Protein AF-A0AA43Z869-F1 (afdb_monomer)

Foldseek 3Di:
DDDPPPPDPPPVLVVLVVVQVVQCVVQVVVVHGGDDDDPVNVVSNVVND

Solvent-accessible surface area (backbone atoms only — not comparable to full-atom values): 3209 Å² total; per-residue (Å²): 135,83,78,81,80,78,87,62,102,69,54,69,66,54,53,54,52,52,53,49,51,52,48,39,53,61,23,50,76,70,75,38,85,54,83,78,78,52,72,69,60,48,48,57,54,62,78,74,112

Sequence (49 aa):
MRVPETPGTTDEGKTVLEAYRKHVEERAAQGVVPQPLNAEQTAGLVELL

Mean predicted aligned error: 11.28 Å

Organism: NCBI:txid353

Radius of gyration: 15.34 Å; Cα contacts (8 Å, |Δi|>4): 12; chains: 1; bounding box: 56×16×22 Å

InterPro domains:
  IPR015933 Aconitase B, HEAT-like domain [PF11791] (19-49)
  IPR036288 Aconitase B, HEAT-like domain superfamily [G3DSA:1.25.40.310] (16-49)
  IPR036288 Aconitase B, HEAT-like domain superfamily [SSF74778] (17-49)

pLDDT: mean 71.54, std 11.42, range [48.72, 86.19]

Structure (mmCIF, N/CA/C/O backbone):
data_AF-A0AA43Z869-F1
#
_entry.id   AF-A0AA43Z869-F1
#
loop_
_atom_site.group_PDB
_atom_site.id
_atom_site.type_symbol
_atom_site.label_atom_id
_atom_site.label_alt_id
_atom_site.label_comp_id
_atom_site.label_asym_id
_atom_site.label_entity_id
_atom_site.label_seq_id
_atom_site.pdbx_PDB_ins_code
_atom_site.Cartn_x
_atom_site.Cartn_y
_atom_site.Cartn_z
_atom_site.occupancy
_atom_site.B_iso_or_equiv
_atom_site.auth_seq_id
_atom_site.auth_comp_id
_atom_site.auth_asym_id
_atom_site.auth_atom_id
_atom_site.pdbx_PDB_model_num
ATOM 1 N N . MET A 1 1 ? 43.793 -1.534 -1.654 1.00 49.25 1 MET A N 1
ATOM 2 C CA . MET A 1 1 ? 42.611 -0.854 -2.218 1.00 49.25 1 MET A CA 1
ATOM 3 C C . MET A 1 1 ? 41.396 -1.670 -1.811 1.00 49.25 1 MET A C 1
ATOM 5 O O . MET A 1 1 ? 41.242 -2.777 -2.304 1.00 49.25 1 MET A O 1
ATOM 9 N N . ARG A 1 2 ? 40.643 -1.225 -0.797 1.00 48.72 2 ARG A N 1
ATOM 10 C CA . ARG A 1 2 ? 39.459 -1.944 -0.306 1.00 48.72 2 ARG A CA 1
ATOM 11 C C . ARG A 1 2 ? 38.297 -1.549 -1.208 1.00 48.72 2 ARG A C 1
ATOM 13 O O . ARG A 1 2 ? 37.937 -0.376 -1.236 1.00 48.72 2 ARG A O 1
ATOM 20 N N . VAL A 1 3 ? 37.780 -2.499 -1.976 1.00 62.78 3 VAL A N 1
ATOM 21 C CA . VAL A 1 3 ? 36.497 -2.330 -2.659 1.00 62.78 3 VAL A CA 1
ATOM 22 C C . VAL A 1 3 ? 35.429 -2.084 -1.583 1.00 62.78 3 VAL A C 1
ATOM 24 O O . VAL A 1 3 ? 35.427 -2.801 -0.578 1.00 62.78 3 VAL A O 1
ATOM 27 N N . PRO A 1 4 ? 34.595 -1.036 -1.687 1.00 56.44 4 PRO A N 1
ATOM 28 C CA . PRO A 1 4 ? 33.475 -0.888 -0.776 1.00 56.44 4 PRO A CA 1
ATOM 29 C C . PRO A 1 4 ? 32.452 -1.973 -1.116 1.00 56.44 4 PRO A C 1
ATOM 31 O O . PRO A 1 4 ? 31.871 -1.977 -2.197 1.00 56.44 4 PRO A O 1
ATOM 34 N N . GLU A 1 5 ? 32.268 -2.912 -0.195 1.00 57.94 5 GLU A N 1
ATOM 35 C CA . GLU A 1 5 ? 31.141 -3.839 -0.193 1.00 57.94 5 GLU A CA 1
ATOM 36 C C . GLU A 1 5 ? 29.879 -2.971 -0.071 1.00 57.94 5 GLU A C 1
ATOM 38 O O . GLU A 1 5 ? 29.653 -2.350 0.969 1.00 57.94 5 GLU A O 1
ATOM 43 N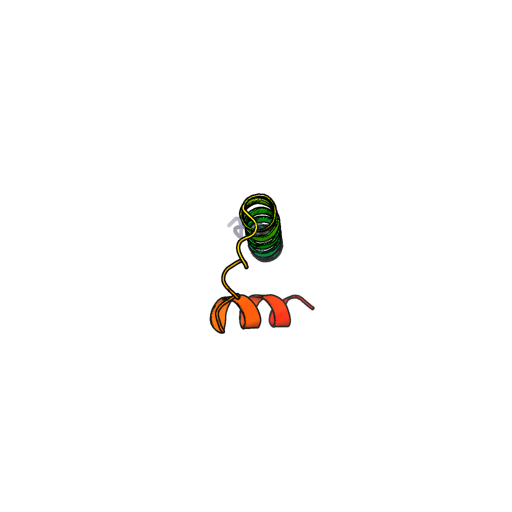 N . THR A 1 6 ? 29.103 -2.831 -1.144 1.00 55.94 6 THR A N 1
ATOM 44 C CA . THR A 1 6 ? 27.813 -2.133 -1.106 1.00 55.94 6 THR A CA 1
ATOM 45 C C . THR A 1 6 ? 26.876 -2.909 -0.178 1.00 55.94 6 THR A C 1
ATOM 47 O O . THR A 1 6 ? 26.569 -4.065 -0.489 1.00 55.94 6 THR A O 1
ATOM 50 N N . PRO A 1 7 ? 26.407 -2.349 0.952 1.00 57.56 7 PRO A N 1
ATOM 51 C CA . PRO A 1 7 ? 25.443 -3.051 1.774 1.00 57.56 7 PRO A CA 1
ATOM 52 C C . PRO A 1 7 ? 24.062 -2.939 1.113 1.00 57.56 7 PRO A C 1
ATOM 54 O O . PRO A 1 7 ? 23.461 -1.874 1.091 1.00 57.56 7 PRO A O 1
ATOM 57 N N . GLY A 1 8 ? 23.577 -4.060 0.577 1.00 52.06 8 GLY A N 1
ATOM 58 C CA . GLY A 1 8 ? 22.156 -4.415 0.579 1.00 52.06 8 GLY A CA 1
ATOM 59 C C . GLY A 1 8 ? 21.214 -3.698 -0.392 1.00 52.06 8 GLY A C 1
ATOM 60 O O . GLY A 1 8 ? 20.343 -2.953 0.039 1.00 52.06 8 GLY A O 1
ATOM 61 N N . THR A 1 9 ? 21.210 -4.091 -1.666 1.00 53.56 9 THR A N 1
ATOM 62 C CA . THR A 1 9 ? 20.067 -3.859 -2.582 1.00 53.56 9 THR A CA 1
ATOM 63 C C . THR A 1 9 ? 18.900 -4.829 -2.296 1.00 53.56 9 THR A C 1
ATOM 65 O O . THR A 1 9 ? 18.318 -5.417 -3.200 1.00 53.56 9 THR A O 1
ATOM 68 N N . THR A 1 10 ? 18.573 -5.106 -1.028 1.00 53.56 10 THR A N 1
ATOM 69 C CA . THR A 1 10 ? 17.501 -6.071 -0.673 1.00 53.56 10 THR A CA 1
ATOM 70 C C . THR A 1 10 ? 16.688 -5.674 0.570 1.00 53.56 10 THR A C 1
ATOM 72 O O . THR A 1 10 ? 15.728 -6.358 0.919 1.00 53.56 10 THR A O 1
ATOM 75 N N . ASP A 1 11 ? 17.010 -4.556 1.227 1.00 57.53 11 ASP A N 1
ATOM 76 C CA . ASP A 1 11 ? 16.291 -4.090 2.426 1.00 57.53 11 ASP A CA 1
ATOM 77 C C . ASP A 1 11 ? 15.218 -3.026 2.108 1.00 57.53 11 ASP A C 1
ATOM 79 O O . ASP A 1 11 ? 14.116 -3.047 2.655 1.00 57.53 11 ASP A O 1
ATOM 83 N N . GLU A 1 12 ? 15.477 -2.161 1.123 1.00 58.62 12 GLU A N 1
ATOM 84 C CA . GLU A 1 12 ? 14.596 -1.038 0.753 1.00 58.62 12 GLU A CA 1
ATOM 85 C C . GLU A 1 12 ? 13.232 -1.484 0.192 1.00 58.62 12 GLU A C 1
ATOM 87 O O . GLU A 1 12 ? 12.210 -0.844 0.417 1.00 58.62 12 GLU A O 1
ATOM 92 N N . GLY A 1 13 ? 13.175 -2.632 -0.486 1.00 59.22 13 GLY A N 1
ATOM 93 C CA . GLY A 1 13 ? 11.923 -3.184 -1.010 1.00 59.22 13 GLY A CA 1
ATOM 94 C C . GLY A 1 13 ? 10.983 -3.739 0.066 1.00 59.22 13 GLY A C 1
ATOM 95 O O . GLY A 1 13 ? 9.759 -3.627 -0.030 1.00 59.22 13 GLY A O 1
ATOM 96 N N . LYS A 1 14 ? 11.552 -4.312 1.135 1.00 63.03 14 LYS A N 1
ATOM 97 C CA . LYS A 1 14 ? 10.779 -4.834 2.272 1.00 63.03 14 LYS A CA 1
ATOM 98 C C . LYS A 1 14 ? 10.170 -3.701 3.092 1.00 63.03 14 LYS A C 1
ATOM 100 O O . LYS A 1 14 ? 9.005 -3.791 3.476 1.00 63.03 14 LYS A O 1
ATOM 105 N N . THR A 1 15 ? 10.915 -2.615 3.287 1.00 72.06 15 THR A N 1
ATOM 106 C CA . THR A 1 15 ? 10.457 -1.462 4.074 1.00 72.06 15 THR A CA 1
ATOM 107 C C . THR A 1 15 ? 9.288 -0.721 3.416 1.00 72.06 15 THR A C 1
ATOM 109 O O . THR A 1 15 ? 8.376 -0.285 4.121 1.00 72.06 15 THR A O 1
ATOM 112 N N . VAL A 1 16 ? 9.220 -0.659 2.078 1.00 73.06 16 VAL A N 1
ATOM 113 C CA . VAL A 1 16 ? 8.065 -0.090 1.348 1.00 73.06 16 VAL A CA 1
ATOM 114 C C . VAL A 1 16 ? 6.781 -0.897 1.586 1.00 73.06 16 VAL A C 1
ATOM 116 O O . VAL A 1 16 ? 5.719 -0.317 1.823 1.00 73.06 16 VAL A O 1
ATOM 119 N N . LEU A 1 17 ? 6.859 -2.233 1.576 1.00 74.19 17 LEU A N 1
ATOM 120 C CA . LEU A 1 17 ? 5.699 -3.102 1.817 1.00 74.19 17 LEU A CA 1
ATOM 121 C C . LEU A 1 17 ? 5.207 -3.045 3.262 1.00 74.19 17 LEU A C 1
ATOM 123 O O . LEU A 1 17 ? 3.999 -3.049 3.500 1.00 74.19 17 LEU A O 1
ATOM 127 N N . GLU A 1 18 ? 6.118 -2.993 4.229 1.00 77.81 18 GLU A N 1
ATOM 128 C CA . GLU A 1 18 ? 5.762 -2.853 5.642 1.00 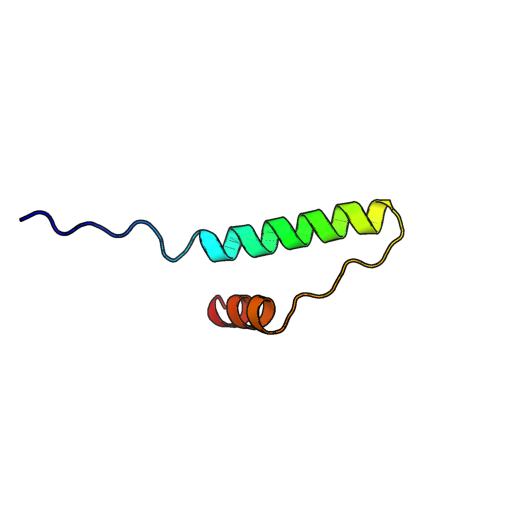77.81 18 GLU A CA 1
ATOM 129 C C . GLU A 1 18 ? 5.123 -1.493 5.927 1.00 77.81 18 GLU A C 1
ATOM 131 O O . GLU A 1 18 ? 4.088 -1.429 6.593 1.00 77.81 18 GLU A O 1
ATOM 136 N N . ALA A 1 19 ? 5.667 -0.418 5.350 1.00 79.81 19 ALA A N 1
ATOM 137 C CA . ALA A 1 19 ? 5.072 0.911 5.429 1.00 79.81 19 ALA A CA 1
ATOM 138 C C . ALA A 1 19 ? 3.668 0.944 4.802 1.00 79.81 19 ALA A C 1
ATOM 140 O O . ALA A 1 19 ? 2.741 1.496 5.400 1.00 79.81 19 ALA A O 1
ATOM 141 N N . TYR A 1 20 ? 3.480 0.304 3.641 1.00 78.12 20 TYR A N 1
ATOM 142 C CA . TYR A 1 20 ? 2.166 0.204 3.008 1.00 78.12 20 TYR A CA 1
ATOM 143 C C . TYR A 1 20 ? 1.175 -0.601 3.858 1.00 78.12 20 TYR A C 1
ATOM 145 O O . TYR A 1 20 ? 0.054 -0.151 4.083 1.00 78.12 20 TYR A O 1
ATOM 153 N N . ARG A 1 21 ? 1.582 -1.758 4.393 1.00 82.81 21 ARG A N 1
ATOM 154 C CA . ARG A 1 21 ? 0.732 -2.590 5.264 1.00 82.81 21 ARG A CA 1
ATOM 155 C C . ARG A 1 21 ? 0.299 -1.850 6.523 1.00 82.81 21 ARG A C 1
ATOM 157 O O . ARG A 1 21 ? -0.885 -1.852 6.843 1.00 82.81 21 ARG A O 1
ATOM 164 N N . LYS A 1 22 ? 1.225 -1.153 7.180 1.00 82.06 22 LYS A N 1
ATOM 165 C CA . LYS A 1 22 ? 0.914 -0.335 8.355 1.00 82.06 22 LYS A CA 1
ATOM 166 C C . LYS A 1 22 ? -0.078 0.783 8.020 1.00 82.06 22 LYS A C 1
ATOM 168 O O . LYS A 1 22 ? -1.037 0.998 8.756 1.00 82.06 22 LYS A O 1
ATOM 173 N N . HIS A 1 23 ? 0.099 1.448 6.878 1.00 80.62 23 HIS A N 1
ATOM 174 C CA . HIS A 1 23 ? -0.845 2.462 6.407 1.00 80.62 23 HIS A CA 1
ATOM 175 C C . HIS A 1 23 ? -2.248 1.882 6.159 1.00 80.62 23 HIS A C 1
ATOM 177 O O . HIS A 1 23 ? -3.250 2.505 6.508 1.00 80.62 23 HIS A O 1
ATOM 183 N N . VAL A 1 24 ? -2.332 0.677 5.587 1.00 82.88 24 VAL A N 1
ATOM 184 C CA . VAL A 1 24 ? -3.599 -0.041 5.386 1.00 82.88 24 VAL A CA 1
ATOM 185 C C . VAL A 1 24 ? -4.294 -0.313 6.720 1.00 82.88 24 VAL A C 1
ATOM 187 O O . VAL A 1 24 ? -5.480 -0.015 6.840 1.00 82.88 24 VAL A O 1
ATOM 190 N N . GLU A 1 25 ? -3.576 -0.814 7.728 1.00 85.06 25 GLU A N 1
ATOM 191 C CA . GLU A 1 25 ? -4.134 -1.098 9.058 1.00 85.06 25 GLU A CA 1
ATOM 192 C C . GLU A 1 25 ? -4.634 0.169 9.769 1.00 85.06 25 GLU A C 1
ATOM 194 O O . GLU A 1 25 ? -5.755 0.195 10.278 1.00 85.06 25 GLU A O 1
ATOM 199 N N . GLU A 1 26 ? -3.852 1.252 9.747 1.00 84.50 26 GLU A N 1
ATOM 200 C CA . GLU A 1 26 ? -4.222 2.536 10.360 1.00 84.50 26 GLU A CA 1
ATOM 201 C C . GLU A 1 26 ? -5.476 3.151 9.721 1.00 84.50 26 GLU A C 1
ATOM 203 O O . GLU A 1 26 ? -6.310 3.744 10.412 1.00 84.50 26 GLU A O 1
ATOM 208 N N . ARG A 1 27 ? -5.630 3.006 8.400 1.00 85.69 27 ARG A N 1
ATOM 209 C CA . ARG A 1 27 ? -6.787 3.517 7.649 1.00 85.69 27 ARG A CA 1
ATOM 210 C C . ARG A 1 27 ? -8.004 2.612 7.808 1.00 85.69 27 ARG A C 1
ATOM 212 O O . ARG A 1 27 ? -9.102 3.121 8.026 1.00 85.69 27 ARG A O 1
ATOM 219 N N . ALA A 1 28 ? -7.807 1.295 7.815 1.00 81.69 28 ALA A N 1
ATOM 220 C CA . ALA A 1 28 ? -8.857 0.321 8.092 1.00 81.69 28 ALA A CA 1
ATOM 221 C C . ALA A 1 28 ? -9.444 0.499 9.502 1.00 81.69 28 ALA A C 1
ATOM 223 O O . ALA A 1 28 ? -10.663 0.453 9.657 1.00 81.69 28 ALA A O 1
ATOM 224 N N . ALA A 1 29 ? -8.612 0.799 10.507 1.00 85.19 29 ALA A N 1
ATOM 225 C CA . ALA A 1 29 ? -9.065 1.123 11.863 1.00 85.19 29 ALA A CA 1
ATOM 226 C C . ALA A 1 29 ? -9.922 2.403 11.922 1.00 85.19 29 ALA A C 1
ATOM 228 O O . ALA A 1 29 ? -10.800 2.526 12.771 1.00 85.19 29 ALA A O 1
ATOM 229 N N . GLN A 1 30 ? -9.702 3.339 10.995 1.00 86.19 30 GLN A N 1
ATOM 230 C CA . GLN A 1 30 ? -10.523 4.543 10.827 1.00 86.19 30 GLN A CA 1
ATOM 231 C C . GLN A 1 30 ? -11.758 4.300 9.939 1.00 86.19 30 GLN A C 1
ATOM 233 O O . GLN A 1 30 ? -12.535 5.224 9.709 1.00 86.19 30 GLN A O 1
ATOM 238 N N . GLY A 1 31 ? -11.943 3.081 9.414 1.00 84.75 31 GLY A N 1
ATOM 239 C CA . GLY A 1 31 ? -13.001 2.755 8.455 1.00 84.75 31 GLY A CA 1
ATOM 240 C C . GLY A 1 31 ? -12.814 3.421 7.089 1.00 84.75 31 GLY A C 1
ATOM 241 O O . GLY A 1 31 ? -13.771 3.544 6.326 1.00 84.75 31 GLY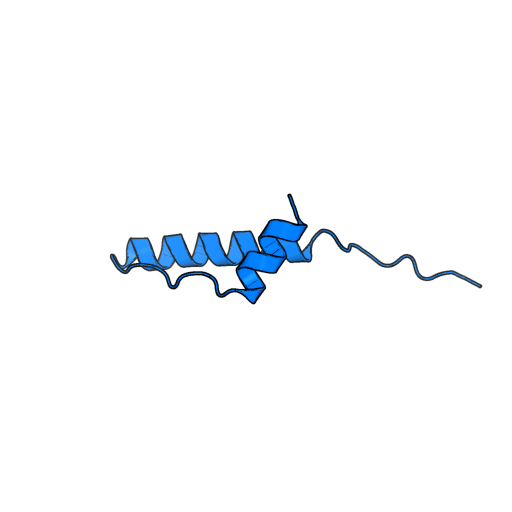 A O 1
ATOM 242 N N . VAL A 1 32 ? -11.598 3.880 6.778 1.00 81.50 32 VAL A N 1
ATOM 243 C CA . VAL A 1 32 ? -11.276 4.596 5.544 1.00 81.50 32 VAL A CA 1
ATOM 244 C C . VAL A 1 32 ? -10.445 3.701 4.633 1.00 81.50 32 VAL A C 1
ATOM 246 O O . VAL A 1 32 ? -9.506 3.040 5.066 1.00 81.50 32 VAL A O 1
ATOM 249 N N . VAL A 1 33 ? -10.761 3.708 3.340 1.00 78.81 33 VAL A N 1
ATOM 250 C CA . VAL A 1 33 ? -9.973 2.974 2.345 1.00 78.81 33 VAL A CA 1
ATOM 251 C C . VAL A 1 33 ? -8.564 3.599 2.251 1.00 78.81 33 VAL A C 1
ATOM 253 O O . VAL A 1 33 ? -8.444 4.828 2.138 1.00 78.81 33 VAL A O 1
ATOM 256 N N . PRO A 1 34 ? -7.485 2.800 2.342 1.00 78.94 34 PRO A N 1
ATOM 257 C CA . PRO A 1 34 ? -6.118 3.290 2.183 1.00 78.94 34 PRO A CA 1
ATOM 258 C C . PRO A 1 34 ? -5.856 3.742 0.746 1.00 78.94 34 PRO A C 1
ATOM 260 O O . PRO A 1 34 ? -6.481 3.260 -0.200 1.00 78.94 34 PRO A O 1
ATOM 263 N N . GLN A 1 35 ? -4.928 4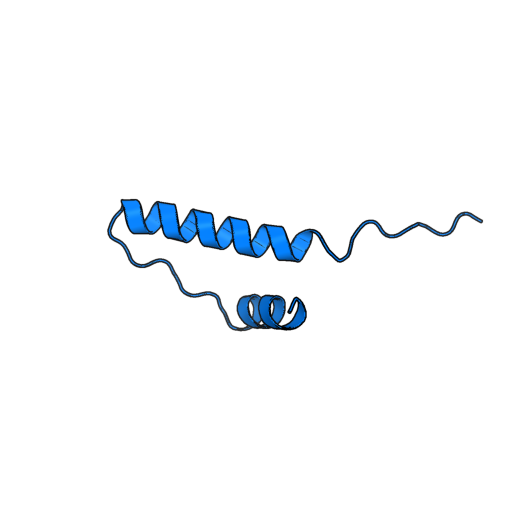.684 0.574 1.00 79.94 35 GLN A N 1
ATOM 264 C CA . GLN A 1 35 ? -4.581 5.167 -0.760 1.00 79.94 35 GLN A CA 1
ATOM 265 C C . GLN A 1 35 ? -3.858 4.053 -1.540 1.00 79.94 35 GLN A C 1
ATOM 267 O O . GLN A 1 35 ? -2.982 3.400 -0.968 1.00 79.94 35 GLN A O 1
ATOM 272 N N . PRO A 1 36 ? -4.221 3.779 -2.808 1.00 80.06 36 PRO A N 1
ATOM 273 C CA . PRO A 1 36 ? -3.514 2.785 -3.608 1.00 80.06 36 PRO A CA 1
ATOM 274 C C . PRO A 1 36 ? -2.063 3.211 -3.846 1.00 80.06 36 PRO A C 1
ATOM 276 O O . PRO A 1 36 ? -1.761 4.405 -3.908 1.00 80.06 36 PRO A O 1
ATOM 279 N N . LEU A 1 37 ? -1.181 2.224 -4.008 1.00 79.00 37 LEU A N 1
ATOM 280 C CA . LEU A 1 37 ? 0.192 2.467 -4.442 1.00 79.00 37 LEU A CA 1
ATOM 281 C C . LEU A 1 37 ? 0.194 3.088 -5.841 1.00 79.00 37 LEU A C 1
ATOM 283 O O . LEU A 1 37 ? -0.621 2.732 -6.695 1.00 79.00 37 LEU A O 1
ATOM 287 N N . ASN A 1 38 ? 1.113 4.021 -6.078 1.00 79.69 38 ASN A N 1
ATOM 288 C CA . ASN A 1 38 ? 1.297 4.602 -7.402 1.00 79.69 38 ASN A CA 1
ATOM 289 C C . ASN A 1 38 ? 2.049 3.628 -8.337 1.00 79.69 38 ASN A C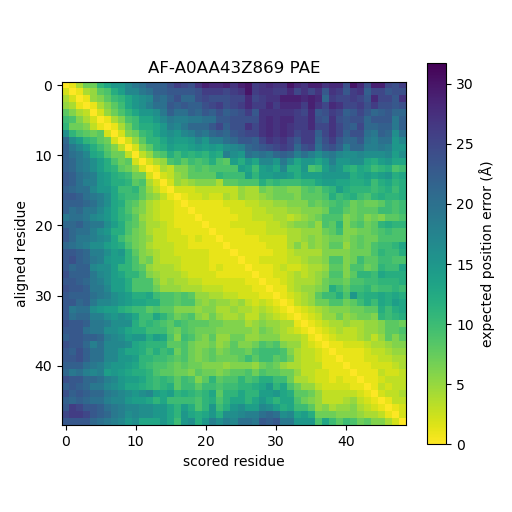 1
ATOM 291 O O . ASN A 1 38 ? 2.506 2.557 -7.924 1.00 79.69 38 ASN A O 1
ATOM 295 N N . ALA A 1 39 ? 2.154 3.983 -9.621 1.00 81.31 39 ALA A N 1
ATOM 296 C CA . ALA A 1 39 ? 2.783 3.129 -10.629 1.00 81.31 39 ALA A CA 1
ATOM 297 C C . ALA A 1 39 ? 4.266 2.844 -10.330 1.00 81.31 39 ALA A C 1
ATOM 299 O O . ALA A 1 39 ? 4.713 1.725 -10.548 1.00 81.31 39 ALA A O 1
ATOM 300 N N . GLU A 1 40 ? 5.004 3.815 -9.789 1.00 76.06 40 GLU A N 1
ATOM 301 C CA . GLU A 1 40 ? 6.423 3.667 -9.432 1.00 76.06 40 GLU A CA 1
ATOM 302 C C . GLU A 1 40 ? 6.614 2.725 -8.239 1.00 76.06 40 GLU A C 1
ATOM 304 O O . GLU A 1 40 ? 7.441 1.818 -8.282 1.00 76.06 40 GLU A O 1
ATOM 309 N N . GLN A 1 41 ? 5.789 2.880 -7.202 1.00 74.31 41 GLN A N 1
ATOM 310 C CA . GLN A 1 41 ? 5.755 1.984 -6.051 1.00 74.31 41 GLN A CA 1
ATOM 311 C C . GLN A 1 41 ? 5.384 0.570 -6.488 1.00 74.31 41 GLN A C 1
ATOM 313 O O . GLN A 1 41 ? 6.043 -0.378 -6.085 1.00 74.31 41 GLN A O 1
ATOM 318 N N . THR A 1 42 ? 4.374 0.425 -7.350 1.00 79.88 42 THR A N 1
ATOM 319 C CA . THR A 1 42 ? 3.945 -0.878 -7.879 1.00 79.88 42 THR A CA 1
ATOM 320 C C . THR A 1 42 ? 5.026 -1.520 -8.753 1.00 79.88 42 THR A C 1
ATOM 322 O O . THR A 1 42 ? 5.266 -2.716 -8.623 1.00 79.88 42 THR A O 1
ATOM 325 N N . ALA A 1 43 ? 5.716 -0.751 -9.599 1.00 77.38 43 ALA A N 1
ATOM 326 C CA . ALA A 1 43 ? 6.832 -1.239 -10.409 1.00 77.38 43 ALA A CA 1
ATOM 327 C C . ALA A 1 43 ? 7.980 -1.755 -9.529 1.00 77.38 43 ALA A C 1
ATOM 329 O O . ALA A 1 43 ? 8.453 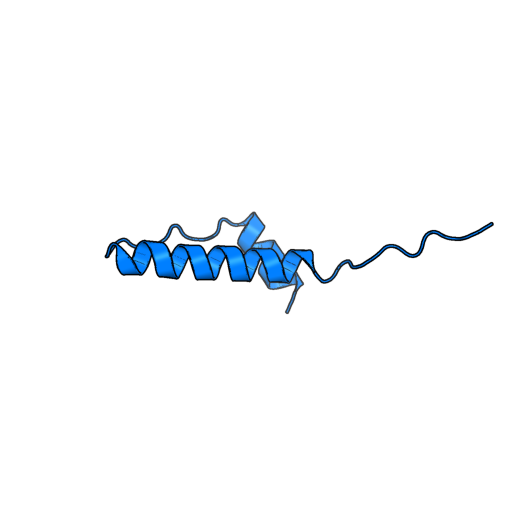-2.869 -9.741 1.00 77.38 43 ALA A O 1
ATOM 330 N N . GLY A 1 44 ? 8.326 -1.016 -8.470 1.00 70.06 44 GLY A N 1
ATOM 331 C CA . GLY A 1 44 ? 9.300 -1.460 -7.472 1.00 70.06 44 GLY A CA 1
ATOM 332 C C . GLY A 1 44 ? 8.894 -2.741 -6.734 1.00 70.06 44 GLY A C 1
ATOM 333 O O . GLY A 1 44 ? 9.763 -3.460 -6.261 1.00 70.06 44 GLY A O 1
ATOM 334 N N . LEU A 1 45 ? 7.598 -3.076 -6.660 1.00 68.94 45 LE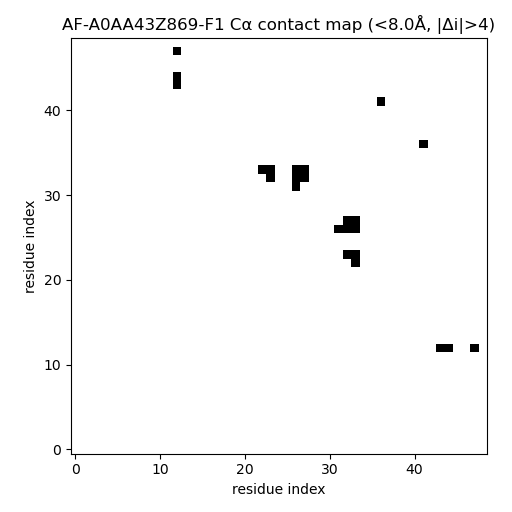U A N 1
ATOM 335 C CA . LEU A 1 45 ? 7.143 -4.366 -6.123 1.00 68.94 45 LEU A CA 1
ATOM 336 C C . LEU A 1 45 ? 7.291 -5.513 -7.126 1.00 68.94 45 LEU A C 1
ATOM 338 O O . LEU A 1 45 ? 7.600 -6.631 -6.724 1.00 68.94 45 LEU A O 1
ATOM 342 N N . VAL A 1 46 ? 7.048 -5.251 -8.412 1.00 69.06 46 VAL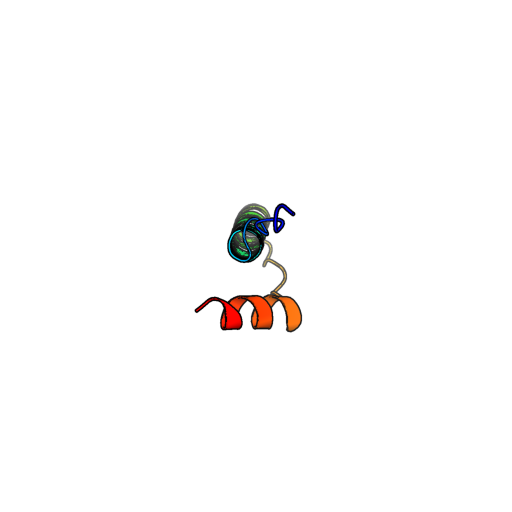 A N 1
ATOM 343 C CA . VAL A 1 46 ? 7.133 -6.264 -9.476 1.00 69.06 46 VAL A CA 1
ATOM 344 C C . VAL A 1 46 ? 8.582 -6.685 -9.726 1.00 69.06 46 VAL A C 1
ATOM 346 O O . VAL A 1 46 ? 8.825 -7.851 -10.004 1.00 69.06 46 VAL A O 1
ATOM 349 N N . GLU A 1 47 ? 9.544 -5.774 -9.568 1.00 67.06 47 GLU A N 1
ATOM 350 C CA . GLU A 1 47 ? 10.978 -6.072 -9.711 1.00 67.06 47 GLU A CA 1
ATOM 351 C C . GLU A 1 47 ? 11.557 -6.941 -8.576 1.00 67.06 47 GLU A C 1
ATOM 353 O O . GLU A 1 47 ? 12.682 -7.426 -8.687 1.00 67.06 47 GLU A O 1
ATOM 358 N N . LEU A 1 48 ? 10.804 -7.151 -7.490 1.00 62.34 48 LEU A N 1
ATOM 359 C CA . LEU A 1 48 ? 11.234 -7.907 -6.306 1.00 62.34 48 LEU A CA 1
ATOM 360 C C . LEU A 1 48 ? 10.651 -9.333 -6.219 1.00 62.34 48 LEU A C 1
ATOM 362 O O . LEU A 1 48 ? 10.934 -10.027 -5.238 1.00 62.34 48 LEU A O 1
ATOM 366 N N . LEU A 1 49 ? 9.832 -9.754 -7.193 1.00 58.59 49 LEU A N 1
ATOM 367 C CA . LEU A 1 49 ? 9.241 -11.101 -7.307 1.00 58.59 49 LEU A 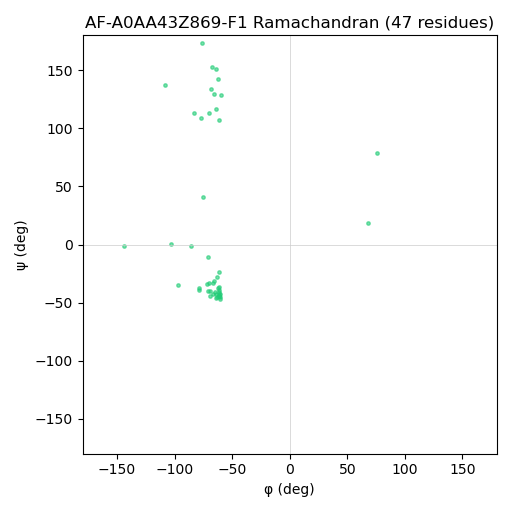CA 1
ATOM 368 C C . LEU A 1 49 ? 10.041 -11.988 -8.268 1.00 58.59 49 LEU A C 1
ATOM 370 O O . LEU A 1 49 ? 10.177 -13.190 -7.946 1.00 58.59 49 LEU A O 1
#

Secondary structure (DSSP, 8-state):
--------TTSHHHHHHHHHHHHHHHHHHTT-PPPPPPHHHHHHHHTT-

Nearest PDB structures (foldseek):
  8r2i-assembly1_2  TM=5.174E-01  e=5.849E+00  Chlamydomonas reinhardtii
  6vli-assembly1_D  TM=2.718E-01  e=3.536E+00  Eganvirus ev186
  1p4q-assembly1_B  TM=2.665E-01  e=3.291E+00  Homo sapiens
  6vli-assembly1_A  TM=2.784E-01  e=5.849E+00  Eganvirus ev186